Prote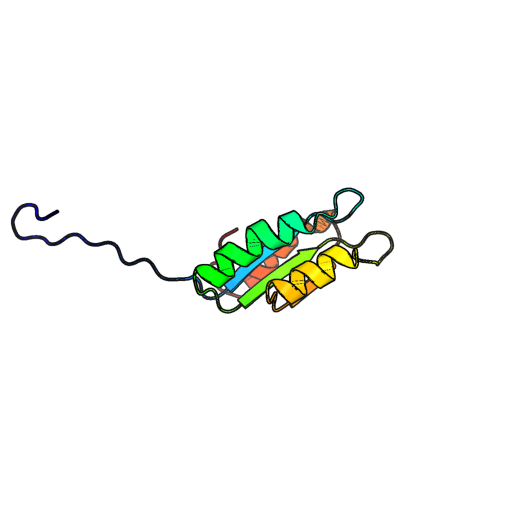in AF-D6PKL2-F1 (afdb_monomer_lite)

InterPro domains:
  IPR012131 Histidinol dehy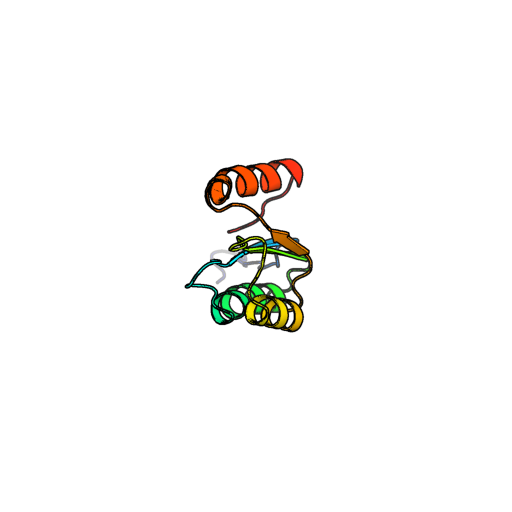drogenase [PF00815] (4-78)
  IPR012131 Histidinol dehydrogenase [PR00083] (28-54)
  IPR012131 Histidinol dehydrogenase [PR00083] (62-88)
  IPR012131 Histidinol dehydrogenase [PTHR21256] (4-78)
  IPR016161 Aldehyde/histidinol dehydrogenase [SSF53720] (4-78)

Organism: NCBI:txid743630

Radius of gyration: 16.95 Å; chains: 1; bounding box: 29×28×60 Å

Sequence (100 aa):
MKINGSTLGEKVTAIERVGIYVPGGKASYPSTVLMNAIPARTAGVKNITMVCPPINGKLDPLVLVAADLCEVDEIYKLVELMRLGLLLMAQKLLNKSIKL

Secondary structure (DSSP, 8-state):
-EETTEE--------SEEEEE---GGG--HHHHHHHHHHHHHTT-SEEEEE-PPBTTB--HHHHHHHHHTT--EEE---GGGHHHHHHHHHHHTTS----

pLDDT: mean 77.75, std 16.31, range [39.91, 94.12]

Foldseek 3Di:
DDDPNDDDDDDDAADQEAEAEAEFDPRRDLVSLCVPLVVNVVRVHDAYEYEYADDVPDGDVSNVVSCVVSVHPYYDHDHPVCVPVVVVVVCVVVVDDHDD

Structure (mmCIF, N/CA/C/O backbone):
data_AF-D6PKL2-F1
#
_entry.id   AF-D6PKL2-F1
#
loop_
_atom_site.group_PDB
_atom_site.id
_atom_site.type_symbol
_atom_site.label_atom_id
_atom_site.label_alt_id
_atom_site.label_comp_id
_atom_site.label_asym_id
_atom_site.label_entity_id
_atom_site.label_seq_id
_atom_site.pdbx_PDB_ins_code
_atom_site.Cartn_x
_atom_site.Cartn_y
_atom_site.Cartn_z
_atom_site.occupancy
_atom_site.B_iso_or_equiv
_atom_site.auth_seq_id
_atom_site.auth_comp_id
_atom_site.auth_asym_id
_atom_site.auth_atom_id
_atom_site.pdbx_PDB_model_num
ATOM 1 N N . MET A 1 1 ? -7.293 -1.292 34.922 1.00 51.00 1 MET A N 1
ATOM 2 C CA . MET A 1 1 ? -6.750 -1.315 36.300 1.00 51.00 1 MET A CA 1
ATOM 3 C C . MET A 1 1 ? -7.368 -0.131 37.040 1.00 51.00 1 MET A C 1
ATOM 5 O O . MET A 1 1 ? -7.155 0.991 36.603 1.00 51.00 1 MET A O 1
ATOM 9 N N . LYS A 1 2 ? -8.247 -0.353 38.029 1.00 47.59 2 LYS A N 1
ATOM 10 C CA . LYS A 1 2 ? -8.877 0.746 38.787 1.00 47.59 2 LYS A CA 1
ATOM 11 C C . LYS A 1 2 ? -7.944 1.156 39.921 1.00 47.59 2 LYS A C 1
ATOM 13 O O . LYS A 1 2 ? -7.578 0.309 40.727 1.00 47.59 2 LYS A O 1
ATOM 18 N N . ILE A 1 3 ? -7.598 2.436 39.984 1.00 66.12 3 ILE A N 1
ATOM 19 C CA . ILE A 1 3 ? -6.877 3.033 41.110 1.00 66.12 3 ILE A CA 1
ATOM 20 C C . ILE A 1 3 ? -7.795 4.148 41.629 1.00 66.12 3 ILE A C 1
ATOM 22 O O . ILE A 1 3 ? -8.168 5.046 40.874 1.00 66.12 3 ILE A O 1
ATOM 26 N N . ASN A 1 4 ? -8.245 4.045 42.881 1.00 70.38 4 ASN A N 1
ATOM 27 C CA . ASN A 1 4 ? -9.013 5.080 43.591 1.00 70.38 4 ASN A CA 1
ATOM 28 C C . ASN A 1 4 ? -10.255 5.638 42.855 1.00 70.38 4 ASN A C 1
ATOM 30 O O . ASN A 1 4 ? -10.410 6.846 42.716 1.00 70.38 4 ASN A O 1
ATOM 34 N N . GLY A 1 5 ? -11.148 4.776 42.354 1.00 77.62 5 G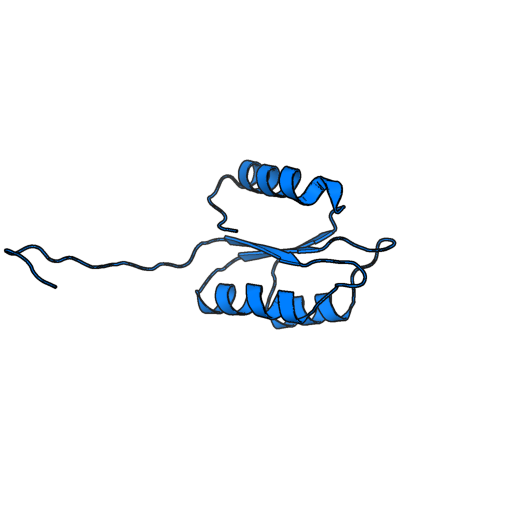LY A N 1
ATOM 35 C CA . GLY A 1 5 ? -12.431 5.203 41.759 1.00 77.62 5 GLY A CA 1
ATOM 36 C C . GLY A 1 5 ? -12.354 5.739 40.322 1.00 77.62 5 GLY A C 1
ATOM 37 O O . GLY A 1 5 ? -13.389 5.919 39.685 1.00 77.62 5 GLY A O 1
ATOM 38 N N . SER A 1 6 ? -11.151 5.908 39.771 1.00 76.56 6 SER A N 1
ATOM 39 C CA . SER A 1 6 ? -10.943 6.257 38.363 1.00 76.56 6 SER A CA 1
ATOM 40 C C . SER A 1 6 ? -10.849 5.003 37.480 1.00 76.56 6 SER A C 1
ATOM 42 O O . SER A 1 6 ? -10.297 3.973 37.882 1.00 76.56 6 SER A O 1
ATOM 44 N N . THR A 1 7 ? -11.421 5.068 36.273 1.00 82.94 7 THR A N 1
ATOM 45 C CA . THR A 1 7 ? -11.316 4.002 35.263 1.00 82.94 7 THR A CA 1
ATOM 46 C C . THR A 1 7 ? -10.389 4.476 34.153 1.00 82.94 7 THR A C 1
ATOM 48 O O . THR A 1 7 ? -10.702 5.443 33.467 1.00 82.94 7 THR A O 1
ATOM 51 N N . LEU A 1 8 ? -9.256 3.794 33.982 1.00 84.69 8 LEU A N 1
ATOM 52 C CA . LEU A 1 8 ? -8.332 4.017 32.873 1.00 84.69 8 LEU A CA 1
ATOM 53 C C . LEU A 1 8 ? -8.619 2.997 31.765 1.00 84.69 8 LEU A C 1
ATOM 55 O O . LEU A 1 8 ? -8.737 1.800 32.047 1.00 84.69 8 LEU A O 1
ATOM 59 N N . GLY A 1 9 ? -8.713 3.465 30.525 1.00 87.06 9 GLY A N 1
ATOM 60 C CA . GLY A 1 9 ? -8.884 2.633 29.340 1.00 87.06 9 GLY A CA 1
ATOM 61 C C . GLY A 1 9 ? -8.177 3.256 28.143 1.00 87.06 9 GLY A C 1
ATOM 62 O O . GLY A 1 9 ? -7.989 4.470 28.091 1.00 87.06 9 GLY A O 1
ATOM 63 N N . GLU A 1 10 ? -7.788 2.416 27.192 1.00 88.50 10 GLU A N 1
ATOM 64 C CA . GLU A 1 10 ? -7.208 2.837 25.922 1.00 88.50 10 GLU A CA 1
ATOM 65 C C . GLU A 1 10 ? -8.221 2.581 24.807 1.00 88.50 10 GLU A C 1
ATOM 67 O O . GLU A 1 10 ? -8.826 1.510 24.733 1.00 88.50 10 GLU A O 1
ATOM 72 N N . LYS A 1 11 ? -8.424 3.577 23.944 1.00 88.56 11 LYS A N 1
ATOM 73 C CA . LYS A 1 11 ? -9.246 3.444 22.743 1.00 88.56 11 LYS A CA 1
ATOM 74 C C . LYS A 1 11 ? -8.329 3.481 21.528 1.00 88.56 11 LYS A C 1
ATOM 76 O O . LYS A 1 11 ? -7.845 4.547 21.158 1.00 88.56 11 LYS A O 1
ATOM 81 N N . VAL A 1 12 ? -8.130 2.326 20.901 1.00 87.44 12 VAL A N 1
ATOM 82 C CA . VAL A 1 12 ? -7.383 2.210 19.645 1.00 87.44 12 VAL A CA 1
ATOM 83 C C . VAL A 1 12 ? -8.355 2.336 18.477 1.00 87.44 12 VAL A C 1
ATOM 85 O O . VAL A 1 12 ? -9.377 1.655 18.424 1.00 87.44 12 VAL A O 1
ATOM 88 N N . THR A 1 13 ? -8.046 3.229 17.542 1.00 90.12 13 THR A N 1
ATOM 89 C CA . THR A 1 13 ? -8.824 3.452 16.320 1.00 90.12 13 THR A CA 1
ATOM 90 C C . THR A 1 13 ? -7.896 3.557 15.127 1.00 90.12 13 THR A C 1
ATOM 92 O O . THR A 1 13 ? -6.827 4.161 15.227 1.00 90.12 13 THR A O 1
ATOM 95 N N . ALA A 1 14 ? -8.332 3.010 13.996 1.00 87.81 14 ALA A N 1
ATOM 96 C CA . ALA A 1 14 ? -7.616 3.109 12.735 1.00 87.81 14 ALA A CA 1
ATOM 97 C C . ALA A 1 14 ? -7.416 4.567 12.303 1.00 87.81 14 ALA A C 1
ATOM 99 O O . ALA A 1 14 ? -8.245 5.438 12.584 1.00 87.81 14 ALA A O 1
ATOM 100 N N . ILE A 1 15 ? -6.340 4.815 11.563 1.00 87.94 15 ILE A N 1
ATOM 101 C CA . ILE A 1 15 ? -6.136 6.090 10.874 1.00 87.94 15 ILE A CA 1
ATOM 102 C C . ILE A 1 15 ? -6.980 6.088 9.591 1.00 87.94 15 ILE A C 1
ATOM 104 O O . ILE A 1 15 ? -7.206 5.045 8.983 1.00 87.94 15 ILE A O 1
ATOM 108 N N . GLU A 1 16 ? -7.450 7.257 9.157 1.00 86.94 16 GLU A N 1
ATOM 109 C CA . GLU A 1 16 ? -8.258 7.377 7.935 1.00 86.94 16 GLU A CA 1
ATOM 110 C C . GLU A 1 16 ? -7.472 7.043 6.654 1.00 86.94 16 GLU A C 1
ATOM 112 O O . GLU A 1 16 ? -8.032 6.448 5.725 1.00 86.94 16 GLU A O 1
ATOM 117 N N . ARG A 1 17 ? -6.194 7.450 6.596 1.00 85.06 17 ARG A N 1
ATOM 118 C CA . ARG A 1 17 ? -5.300 7.283 5.442 1.00 85.06 17 ARG A CA 1
ATOM 119 C C . ARG A 1 17 ? -3.866 6.973 5.870 1.00 85.06 17 ARG A C 1
ATOM 121 O O . ARG A 1 17 ? -3.391 7.544 6.852 1.00 85.06 17 ARG A O 1
ATOM 128 N N . VAL A 1 18 ? -3.169 6.140 5.1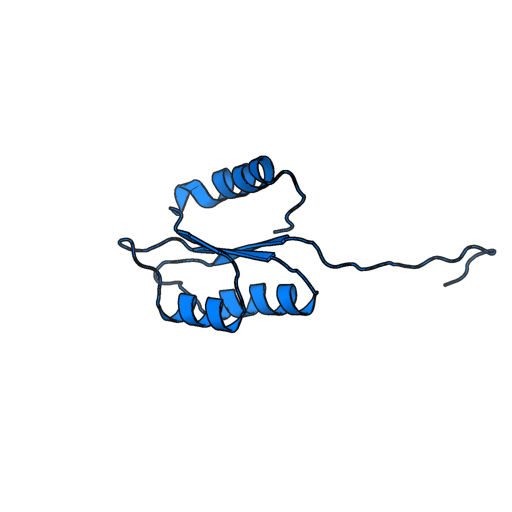02 1.00 86.06 18 VAL A N 1
ATOM 129 C CA . VAL A 1 18 ? -1.744 5.830 5.289 1.00 86.06 18 VAL A CA 1
ATOM 130 C C . VAL A 1 18 ? -0.991 5.940 3.965 1.00 86.06 18 VAL A C 1
ATOM 132 O O . VAL A 1 18 ? -1.535 5.627 2.908 1.00 86.06 18 VAL A O 1
ATOM 135 N N . GLY A 1 19 ? 0.259 6.393 4.031 1.00 86.06 19 GLY A N 1
ATOM 136 C CA . GLY A 1 19 ? 1.178 6.406 2.899 1.00 86.06 19 GLY A CA 1
ATOM 137 C C . GLY A 1 19 ? 2.265 5.361 3.109 1.00 86.06 19 GLY A C 1
ATOM 138 O O . GLY A 1 19 ? 2.973 5.431 4.108 1.00 86.06 19 GLY A O 1
ATOM 139 N N . ILE A 1 20 ? 2.411 4.419 2.181 1.00 85.06 20 ILE A N 1
ATOM 140 C CA . ILE A 1 20 ? 3.450 3.388 2.210 1.00 85.06 20 ILE A CA 1
ATOM 141 C C . ILE A 1 20 ? 4.475 3.661 1.110 1.00 85.06 20 ILE A C 1
ATOM 143 O O . ILE A 1 20 ? 4.131 4.018 -0.018 1.00 85.06 20 ILE A O 1
ATOM 147 N N . TYR A 1 21 ? 5.754 3.502 1.429 1.00 85.50 21 TYR A N 1
ATOM 148 C CA . TYR A 1 21 ? 6.831 3.623 0.452 1.00 85.50 21 TYR A CA 1
ATOM 149 C C . TYR A 1 21 ? 7.389 2.241 0.132 1.00 85.50 21 TYR A C 1
ATOM 151 O O . TYR A 1 21 ? 7.766 1.488 1.031 1.00 85.50 21 TYR A O 1
ATOM 159 N N . VAL A 1 22 ? 7.484 1.938 -1.158 1.00 84.75 22 VAL A N 1
ATOM 160 C CA . VAL A 1 22 ? 8.049 0.689 -1.659 1.00 84.75 22 VAL A CA 1
ATOM 161 C C . VAL A 1 22 ? 9.273 1.035 -2.498 1.00 84.75 22 VAL A C 1
ATOM 163 O O . VAL A 1 22 ? 9.151 1.821 -3.439 1.00 84.75 22 VAL A O 1
ATOM 166 N N . PRO A 1 23 ? 10.459 0.491 -2.170 1.00 81.81 23 PRO A N 1
ATOM 167 C CA . PRO A 1 23 ? 11.639 0.682 -2.995 1.00 81.81 23 PRO A CA 1
ATOM 168 C C . PRO A 1 23 ? 11.378 0.166 -4.410 1.00 81.81 23 PRO A C 1
ATOM 170 O O . PRO A 1 23 ? 10.890 -0.947 -4.599 1.00 81.81 23 PRO A O 1
ATOM 173 N N . GLY A 1 24 ? 11.713 0.986 -5.398 1.00 76.31 24 GLY A N 1
ATOM 174 C CA . GLY A 1 24 ? 11.835 0.554 -6.784 1.00 76.31 24 GLY A CA 1
ATOM 175 C C . GLY A 1 24 ? 13.266 0.107 -7.057 1.00 76.31 24 GLY A C 1
ATOM 176 O O . GLY A 1 24 ? 14.107 0.052 -6.157 1.00 76.31 24 GLY A O 1
ATOM 177 N N . GLY A 1 25 ? 13.602 -0.192 -8.308 1.00 72.81 25 GLY A N 1
ATOM 178 C CA . GLY A 1 25 ? 14.969 -0.613 -8.622 1.00 72.81 25 GLY A CA 1
ATOM 179 C C . GLY A 1 25 ? 15.136 -2.127 -8.724 1.00 72.81 25 GLY A C 1
ATOM 180 O O . GLY A 1 25 ? 14.179 -2.898 -8.796 1.00 72.81 25 GLY A O 1
ATOM 181 N N . LYS A 1 26 ? 16.399 -2.547 -8.632 1.00 65.94 26 LYS A N 1
ATOM 182 C CA . LYS A 1 26 ? 16.787 -3.945 -8.385 1.00 65.94 26 LYS A CA 1
ATOM 183 C C . LYS A 1 26 ? 16.273 -4.479 -7.036 1.00 65.94 26 LYS A C 1
ATOM 185 O O . LYS A 1 26 ? 16.360 -5.674 -6.795 1.00 65.94 26 LYS A O 1
ATOM 190 N N . ALA A 1 27 ? 15.768 -3.594 -6.176 1.00 68.56 27 ALA A N 1
ATOM 191 C CA . ALA A 1 27 ? 15.197 -3.888 -4.867 1.00 68.56 27 ALA A CA 1
ATOM 192 C C . ALA A 1 27 ? 13.659 -3.767 -4.858 1.00 68.56 27 ALA A C 1
ATOM 194 O O . ALA A 1 27 ? 13.071 -3.488 -3.817 1.00 68.56 27 ALA A O 1
ATOM 195 N N . SER A 1 28 ? 13.007 -3.941 -6.014 1.00 77.50 28 SER A N 1
ATOM 196 C CA . SER A 1 28 ? 11.544 -3.991 -6.092 1.00 77.50 28 SER A CA 1
ATOM 197 C C . SER A 1 28 ? 11.052 -5.271 -5.420 1.00 77.50 28 SER A C 1
ATOM 199 O O . SER A 1 28 ? 11.121 -6.352 -5.999 1.00 77.50 28 SER A O 1
ATOM 201 N N . TYR A 1 29 ? 10.601 -5.156 -4.172 1.00 84.38 29 TYR A N 1
ATOM 202 C CA . TYR A 1 29 ? 10.180 -6.296 -3.366 1.00 84.38 29 TYR A CA 1
ATOM 203 C C . TYR A 1 29 ? 8.659 -6.296 -3.180 1.00 84.38 29 TYR A C 1
ATOM 205 O O . TYR A 1 29 ? 8.135 -5.491 -2.404 1.00 84.38 29 TYR A O 1
ATOM 213 N N . PRO A 1 30 ? 7.933 -7.237 -3.812 1.00 87.31 30 PRO A N 1
ATOM 214 C CA . PRO A 1 30 ? 6.507 -7.433 -3.558 1.00 87.31 30 PRO A CA 1
ATOM 215 C C . PRO A 1 30 ? 6.216 -7.672 -2.070 1.00 87.31 30 PRO A C 1
ATOM 217 O O . PRO A 1 30 ? 5.209 -7.209 -1.547 1.00 87.31 30 PRO A O 1
ATOM 220 N N . SER A 1 31 ? 7.143 -8.316 -1.353 1.00 90.56 31 SER A N 1
ATOM 221 C CA . SER A 1 31 ? 7.040 -8.541 0.091 1.00 90.56 31 SER A CA 1
ATOM 222 C C . SER A 1 31 ? 6.947 -7.247 0.903 1.00 90.56 31 SER A C 1
ATOM 224 O O . SER A 1 31 ? 6.216 -7.218 1.889 1.00 90.56 31 SER A O 1
ATOM 226 N N . THR A 1 32 ? 7.614 -6.163 0.491 1.00 90.31 32 THR A N 1
ATOM 227 C CA . THR A 1 32 ? 7.500 -4.860 1.165 1.00 90.31 32 THR A CA 1
ATOM 228 C C . THR A 1 32 ? 6.096 -4.283 1.021 1.00 90.31 32 THR A C 1
ATOM 230 O O . THR A 1 32 ? 5.590 -3.690 1.972 1.00 90.31 32 THR A O 1
ATOM 233 N N . VAL A 1 33 ? 5.433 -4.498 -0.119 1.00 91.88 33 VAL A N 1
ATOM 234 C CA . VAL A 1 33 ? 4.027 -4.111 -0.302 1.00 91.88 33 VAL A CA 1
ATOM 235 C C . VAL A 1 33 ? 3.154 -4.871 0.693 1.00 91.88 33 VAL A C 1
ATOM 237 O O . VAL A 1 33 ? 2.421 -4.252 1.460 1.00 91.88 33 VAL A O 1
ATOM 240 N N . LEU A 1 34 ? 3.294 -6.200 0.741 1.00 92.31 34 LEU A N 1
ATOM 241 C CA . LEU A 1 34 ? 2.514 -7.063 1.632 1.00 92.31 34 LEU A CA 1
ATOM 242 C C . LEU A 1 34 ? 2.706 -6.672 3.105 1.00 92.31 34 LEU A C 1
ATOM 244 O O . LEU A 1 34 ? 1.735 -6.483 3.834 1.00 92.31 34 LEU A O 1
ATOM 248 N N . MET A 1 35 ? 3.958 -6.495 3.535 1.00 93.69 35 MET A N 1
ATOM 249 C CA . MET A 1 35 ? 4.295 -6.177 4.926 1.00 93.69 35 MET A CA 1
ATOM 250 C C . MET A 1 35 ? 3.754 -4.824 5.395 1.00 93.69 35 MET A C 1
ATOM 252 O O . MET A 1 35 ? 3.514 -4.668 6.587 1.00 93.69 35 MET A O 1
ATOM 256 N N . ASN A 1 36 ? 3.555 -3.858 4.495 1.00 91.25 36 ASN A N 1
ATOM 257 C CA . ASN A 1 36 ? 3.033 -2.540 4.863 1.00 91.25 36 ASN A CA 1
ATOM 258 C C . ASN A 1 36 ? 1.514 -2.434 4.673 1.00 91.25 36 ASN A C 1
ATOM 260 O O . ASN A 1 36 ? 0.820 -1.870 5.519 1.00 91.25 36 ASN A O 1
ATOM 264 N N . ALA A 1 37 ? 0.981 -2.984 3.582 1.00 92.19 37 ALA A N 1
ATOM 265 C CA . ALA A 1 37 ? -0.426 -2.834 3.234 1.00 92.19 37 ALA A CA 1
ATOM 266 C C . ALA A 1 37 ? -1.342 -3.777 4.032 1.00 92.19 37 ALA A C 1
ATOM 268 O O . ALA A 1 37 ? -2.400 -3.344 4.487 1.00 92.19 37 ALA A O 1
ATOM 269 N N . ILE A 1 38 ? -0.930 -5.029 4.286 1.00 94.12 38 ILE A N 1
ATOM 270 C CA . ILE A 1 38 ? -1.760 -6.000 5.023 1.00 94.12 38 ILE A CA 1
ATOM 271 C C . ILE A 1 38 ? -2.071 -5.514 6.449 1.00 94.12 38 ILE A C 1
ATOM 273 O O . ILE A 1 38 ? -3.248 -5.529 6.826 1.00 94.12 38 ILE A O 1
ATOM 277 N N . PRO A 1 39 ? -1.098 -5.033 7.254 1.00 92.62 39 PRO A N 1
ATOM 278 C CA . PRO A 1 39 ? -1.404 -4.517 8.587 1.00 92.62 39 PRO A CA 1
ATOM 279 C C . PRO A 1 39 ? -2.285 -3.271 8.544 1.00 92.62 39 PRO A C 1
ATOM 281 O O . PRO A 1 39 ? -3.188 -3.146 9.364 1.00 92.62 39 PRO A O 1
ATOM 284 N N . ALA A 1 40 ? -2.068 -2.371 7.579 1.00 91.19 40 ALA A N 1
ATOM 285 C CA . ALA A 1 40 ? -2.892 -1.177 7.420 1.00 91.19 40 ALA A CA 1
ATOM 286 C C . ALA A 1 40 ? -4.353 -1.531 7.115 1.00 91.19 40 ALA A C 1
ATOM 288 O O . ALA A 1 40 ? -5.266 -1.012 7.763 1.00 91.19 40 ALA A O 1
ATOM 289 N N . ARG A 1 41 ? -4.581 -2.459 6.180 1.00 91.81 41 ARG A N 1
ATOM 290 C CA . ARG A 1 41 ? -5.931 -2.904 5.827 1.00 91.81 41 ARG A CA 1
ATOM 291 C C . ARG A 1 41 ? -6.587 -3.656 6.986 1.00 91.81 41 ARG A C 1
ATOM 293 O O . ARG A 1 41 ? -7.721 -3.349 7.342 1.00 91.81 41 ARG A O 1
ATOM 300 N N . THR A 1 42 ? -5.844 -4.539 7.658 1.00 93.44 42 THR A N 1
ATOM 301 C CA . THR A 1 42 ? -6.318 -5.279 8.848 1.00 93.44 42 THR A CA 1
ATOM 302 C C . THR A 1 42 ? -6.655 -4.342 10.011 1.00 93.44 42 THR A C 1
ATOM 304 O O . THR A 1 42 ? -7.621 -4.570 10.734 1.00 93.44 42 THR A O 1
ATOM 307 N N . ALA A 1 43 ? -5.903 -3.250 10.175 1.00 91.31 43 ALA A N 1
ATOM 308 C CA . ALA A 1 43 ? -6.175 -2.223 11.175 1.00 91.31 43 ALA A CA 1
ATOM 309 C C . ALA A 1 43 ? -7.436 -1.394 10.869 1.00 91.31 43 ALA A C 1
ATOM 311 O O . ALA A 1 43 ? -7.862 -0.631 11.731 1.00 91.31 43 ALA A O 1
ATOM 312 N N . GLY A 1 44 ? -8.040 -1.529 9.683 1.00 91.25 44 GLY A N 1
ATOM 313 C CA . GLY A 1 44 ? -9.240 -0.795 9.274 1.00 91.25 44 GLY A CA 1
ATOM 314 C C . GLY A 1 44 ? -8.954 0.554 8.612 1.00 91.25 44 GLY A C 1
ATOM 315 O O . GLY A 1 44 ? -9.840 1.412 8.560 1.00 91.25 44 GLY A O 1
ATOM 316 N N . VAL A 1 45 ? -7.730 0.773 8.120 1.00 92.62 45 VAL A N 1
ATOM 317 C CA . VAL A 1 45 ? -7.411 1.962 7.321 1.00 92.62 45 VAL A CA 1
ATOM 318 C C . VAL A 1 45 ? -8.204 1.906 6.019 1.00 92.62 45 VAL A C 1
ATOM 320 O O . VAL A 1 45 ? -8.251 0.873 5.353 1.00 92.62 45 VAL A O 1
ATOM 323 N N . LYS A 1 46 ? -8.847 3.022 5.659 1.00 88.88 46 LYS A N 1
ATOM 324 C CA . LYS A 1 46 ? -9.715 3.089 4.475 1.00 88.88 46 LYS A CA 1
ATOM 325 C C . LYS A 1 46 ? -8.953 3.403 3.198 1.00 88.88 46 LYS A C 1
ATOM 327 O O . LYS A 1 46 ? -9.316 2.853 2.173 1.00 88.88 46 LYS A O 1
ATOM 332 N N . ASN A 1 47 ? -7.930 4.255 3.275 1.00 89.69 47 ASN A N 1
ATOM 333 C CA . ASN A 1 47 ? -7.174 4.689 2.101 1.00 89.69 47 ASN A CA 1
ATOM 334 C C . ASN A 1 47 ? -5.682 4.399 2.289 1.00 89.69 47 ASN A C 1
ATOM 336 O O . ASN A 1 47 ? -5.059 4.930 3.214 1.00 89.69 47 ASN A O 1
ATOM 340 N N . ILE A 1 48 ? -5.117 3.585 1.410 1.00 90.25 48 ILE A N 1
ATOM 341 C CA . ILE A 1 48 ? -3.707 3.217 1.381 1.00 90.25 48 ILE A CA 1
ATOM 342 C C . ILE A 1 48 ? -3.110 3.761 0.088 1.00 90.25 48 ILE A C 1
ATOM 344 O O . ILE A 1 48 ? -3.436 3.312 -1.007 1.00 90.25 48 ILE A O 1
ATOM 348 N N . THR A 1 49 ? -2.201 4.718 0.224 1.00 89.94 49 THR A N 1
ATOM 349 C CA . THR A 1 49 ? -1.477 5.307 -0.900 1.00 89.94 49 THR A CA 1
ATOM 350 C C . THR A 1 49 ? -0.068 4.732 -0.945 1.00 89.94 49 THR A C 1
ATOM 352 O O . THR A 1 49 ? 0.667 4.820 0.035 1.00 89.94 49 THR A O 1
ATOM 355 N N . MET A 1 50 ? 0.349 4.186 -2.082 1.00 86.75 50 MET A N 1
ATOM 356 C CA . MET A 1 50 ? 1.701 3.685 -2.305 1.00 86.75 50 MET A CA 1
ATOM 3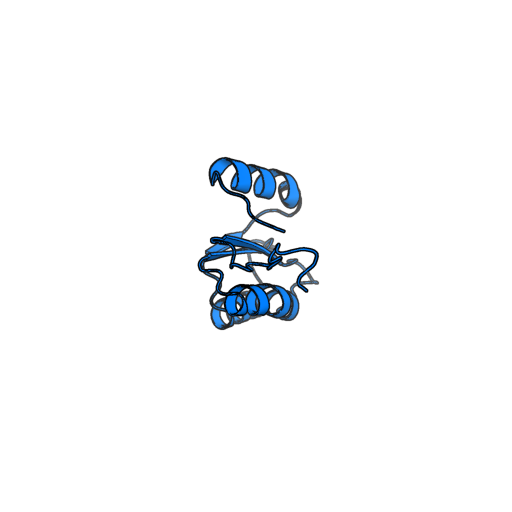57 C C . MET A 1 50 ? 2.528 4.657 -3.143 1.00 86.75 50 MET A C 1
ATOM 359 O O . MET A 1 50 ? 2.089 5.158 -4.175 1.00 86.75 50 MET A O 1
ATOM 363 N N . VAL A 1 51 ? 3.777 4.866 -2.742 1.00 86.19 51 VAL A N 1
ATOM 364 C CA . VAL A 1 51 ? 4.795 5.531 -3.557 1.00 86.19 51 VAL A CA 1
ATOM 365 C C . VAL A 1 51 ? 5.829 4.499 -3.972 1.00 86.19 51 VAL A C 1
ATOM 367 O O . VAL A 1 51 ? 6.435 3.861 -3.112 1.00 86.19 51 VAL A O 1
ATOM 370 N N . CYS A 1 52 ? 6.051 4.359 -5.279 1.00 84.44 52 CYS A N 1
ATOM 371 C CA . CYS A 1 52 ? 7.086 3.481 -5.815 1.00 84.44 52 CYS A CA 1
ATOM 372 C C . CYS A 1 52 ? 7.856 4.186 -6.945 1.00 84.44 52 CYS A C 1
ATOM 374 O O . CYS A 1 52 ? 7.238 4.662 -7.906 1.00 84.44 52 CYS A O 1
ATOM 376 N N . PRO A 1 53 ? 9.190 4.301 -6.846 1.00 83.69 53 PRO A N 1
ATOM 377 C CA . PRO A 1 53 ? 9.994 4.948 -7.864 1.00 83.69 53 PRO A CA 1
ATOM 378 C C . PRO A 1 53 ? 10.156 4.053 -9.102 1.00 83.69 53 PRO A C 1
ATOM 380 O O . PRO A 1 53 ? 10.599 2.909 -8.989 1.00 83.69 53 PRO A O 1
ATOM 383 N N . PRO A 1 54 ? 9.818 4.543 -10.309 1.00 82.19 54 PRO A N 1
ATOM 384 C CA . PRO A 1 54 ? 9.978 3.760 -11.526 1.00 82.19 54 PRO A CA 1
ATOM 385 C C . PRO A 1 54 ? 11.444 3.703 -11.975 1.00 82.19 54 PRO A C 1
ATOM 387 O O . PRO A 1 54 ? 12.152 4.709 -11.952 1.00 82.19 54 PRO A O 1
ATOM 390 N N . ILE A 1 55 ? 11.879 2.554 -12.493 1.00 79.56 55 ILE A N 1
ATOM 391 C CA . ILE A 1 55 ? 13.146 2.431 -13.230 1.00 79.56 55 ILE A CA 1
ATOM 392 C C . ILE A 1 55 ? 12.829 2.540 -14.712 1.00 79.56 55 ILE A C 1
ATOM 394 O O . ILE A 1 55 ? 11.958 1.823 -15.204 1.00 79.56 55 ILE A O 1
ATOM 398 N N . ASN A 1 56 ? 13.533 3.400 -15.448 1.00 77.94 56 ASN A N 1
ATOM 399 C CA . ASN A 1 56 ? 13.293 3.588 -16.886 1.00 77.94 56 ASN A CA 1
ATOM 400 C C . ASN A 1 56 ? 11.805 3.863 -17.201 1.00 77.94 56 ASN A C 1
ATOM 402 O O . ASN A 1 56 ? 11.270 3.404 -18.209 1.00 77.94 56 ASN A O 1
ATOM 406 N N . GLY A 1 57 ? 11.111 4.557 -16.290 1.00 76.12 57 GLY A N 1
ATOM 407 C CA . GLY A 1 57 ? 9.686 4.876 -16.409 1.00 76.12 57 GLY A CA 1
ATOM 408 C C . GLY A 1 57 ? 8.718 3.720 -16.120 1.00 76.12 57 GLY A C 1
ATOM 409 O O . GLY A 1 57 ? 7.507 3.924 -16.215 1.00 76.12 57 GLY A O 1
ATOM 410 N N . LYS A 1 58 ? 9.206 2.531 -15.738 1.00 82.69 58 LYS A N 1
ATOM 411 C CA . LYS A 1 58 ? 8.382 1.347 -15.457 1.00 82.69 58 LYS A CA 1
ATOM 412 C C . LYS A 1 58 ? 8.463 0.920 -13.991 1.00 82.69 58 LYS A C 1
ATOM 414 O O . LYS A 1 58 ? 9.511 1.012 -13.356 1.00 82.69 58 LYS A O 1
ATOM 419 N N . LEU A 1 59 ? 7.328 0.452 -13.479 1.00 84.44 59 LEU A N 1
ATOM 420 C CA . LEU A 1 59 ? 7.235 -0.257 -12.205 1.00 84.44 59 LEU A CA 1
ATOM 421 C C . LEU A 1 59 ? 7.330 -1.760 -12.458 1.00 84.44 59 LEU A C 1
ATOM 423 O O . LEU A 1 59 ? 6.950 -2.230 -13.533 1.00 84.44 59 LEU A O 1
ATOM 427 N N . ASP A 1 60 ? 7.824 -2.494 -11.468 1.00 86.56 60 ASP A N 1
ATOM 428 C CA . ASP A 1 60 ? 7.830 -3.952 -11.509 1.00 86.56 60 ASP A CA 1
ATOM 429 C C . ASP A 1 60 ? 6.378 -4.479 -11.510 1.00 86.56 60 ASP A C 1
ATOM 431 O O . ASP A 1 60 ? 5.603 -4.119 -10.614 1.00 86.56 60 ASP A O 1
ATOM 435 N N . PRO A 1 61 ? 5.979 -5.317 -12.485 1.00 89.19 61 PRO A N 1
ATOM 436 C CA . PRO A 1 61 ? 4.647 -5.911 -12.517 1.00 89.19 61 PRO A CA 1
ATOM 437 C C . PRO A 1 61 ? 4.290 -6.676 -11.239 1.00 89.19 61 PRO A C 1
ATOM 439 O O . PRO A 1 61 ? 3.140 -6.633 -10.814 1.00 89.19 61 PRO A O 1
ATOM 442 N N . LEU A 1 62 ? 5.255 -7.333 -10.589 1.00 89.94 62 LEU A N 1
ATOM 443 C CA . LEU A 1 62 ? 5.011 -8.080 -9.354 1.00 89.94 62 LEU A CA 1
ATOM 444 C C . LEU A 1 62 ? 4.638 -7.155 -8.193 1.00 89.94 62 LEU A C 1
ATOM 446 O O . LEU A 1 62 ? 3.814 -7.518 -7.357 1.00 89.94 62 LEU A O 1
ATOM 450 N N . VAL A 1 63 ? 5.208 -5.949 -8.152 1.00 90.19 63 VAL A N 1
ATOM 451 C CA . VAL A 1 63 ? 4.851 -4.929 -7.155 1.00 90.19 63 VAL A CA 1
ATOM 452 C C . VAL A 1 63 ? 3.436 -4.412 -7.401 1.00 90.19 63 VAL A C 1
ATOM 454 O O . VAL A 1 63 ? 2.695 -4.206 -6.446 1.00 90.19 63 VAL A O 1
ATOM 457 N N . LEU A 1 64 ? 3.038 -4.247 -8.666 1.00 89.69 64 LEU A N 1
ATOM 458 C CA . LEU A 1 64 ? 1.678 -3.835 -9.020 1.00 89.69 64 LEU A CA 1
ATOM 459 C C . LEU A 1 64 ? 0.643 -4.903 -8.659 1.00 89.69 64 LEU A C 1
ATOM 461 O O . LEU A 1 64 ? -0.377 -4.572 -8.068 1.00 89.69 64 LEU A O 1
ATOM 465 N N . VAL A 1 65 ? 0.927 -6.175 -8.949 1.00 93.00 65 VAL A N 1
ATOM 466 C CA . VAL A 1 65 ? 0.048 -7.291 -8.563 1.00 93.00 65 VAL A CA 1
ATOM 467 C C . VAL A 1 65 ? -0.059 -7.395 -7.044 1.00 93.00 65 VAL A C 1
ATOM 469 O O . VAL A 1 65 ? -1.152 -7.558 -6.518 1.00 93.00 65 VAL A O 1
ATOM 472 N N . ALA A 1 66 ? 1.048 -7.256 -6.312 1.00 92.56 66 ALA A N 1
ATOM 473 C CA . ALA A 1 66 ? 1.002 -7.255 -4.851 1.00 92.56 66 ALA A CA 1
ATOM 474 C C . ALA A 1 66 ? 0.218 -6.061 -4.284 1.00 92.56 66 ALA A C 1
ATOM 476 O O . ALA A 1 66 ? -0.438 -6.201 -3.256 1.00 92.56 66 ALA A O 1
ATOM 477 N N . ALA A 1 67 ? 0.277 -4.899 -4.938 1.00 92.06 67 ALA A N 1
ATOM 478 C CA . ALA A 1 67 ? -0.501 -3.729 -4.545 1.00 92.06 67 ALA A CA 1
ATOM 479 C C . ALA A 1 67 ? -2.002 -3.955 -4.769 1.00 92.06 67 ALA A C 1
ATOM 481 O O . ALA A 1 67 ? -2.788 -3.659 -3.875 1.00 92.06 67 ALA A O 1
ATOM 482 N N . ASP A 1 68 ? -2.379 -4.545 -5.903 1.00 93.81 68 ASP A N 1
ATOM 483 C CA . ASP A 1 68 ? -3.763 -4.914 -6.220 1.00 93.81 68 ASP A CA 1
ATOM 484 C C . ASP A 1 68 ? -4.316 -5.957 -5.233 1.00 93.81 68 ASP A C 1
ATOM 486 O O . ASP A 1 68 ? -5.366 -5.756 -4.629 1.00 93.81 68 ASP A O 1
ATOM 490 N N . LEU A 1 69 ? -3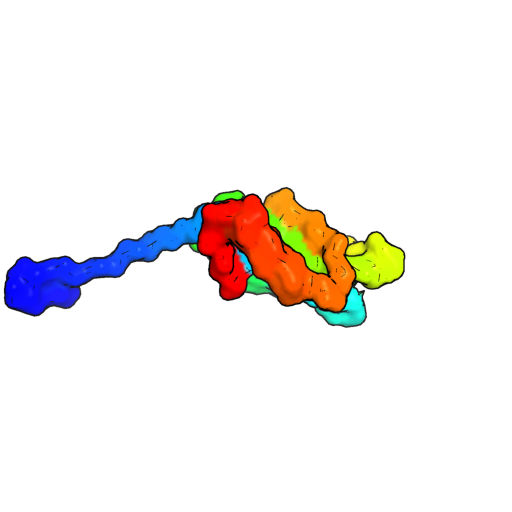.547 -7.016 -4.953 1.00 93.50 69 LEU A N 1
ATOM 491 C CA . LEU A 1 69 ? -3.914 -8.054 -3.979 1.00 93.50 69 LEU A CA 1
ATOM 492 C C . LEU A 1 69 ? -4.084 -7.521 -2.549 1.00 93.50 69 LEU A C 1
ATOM 494 O O . LEU A 1 69 ? -4.843 -8.088 -1.767 1.00 93.50 69 LEU A O 1
ATOM 498 N N . CYS A 1 70 ? -3.360 -6.460 -2.196 1.00 92.50 70 CYS A N 1
ATOM 499 C CA . CYS A 1 70 ? -3.456 -5.799 -0.895 1.00 92.50 70 CYS A CA 1
ATOM 500 C C . CYS A 1 70 ? -4.457 -4.639 -0.869 1.00 92.50 70 CYS A C 1
ATOM 502 O O . CYS A 1 70 ? -4.506 -3.911 0.127 1.00 92.50 70 CYS A O 1
ATOM 504 N N . GLU A 1 71 ? -5.222 -4.450 -1.946 1.00 93.31 71 GLU A N 1
ATOM 505 C CA . GLU A 1 71 ? -6.202 -3.377 -2.093 1.00 93.31 71 GLU A CA 1
ATOM 506 C C . GLU A 1 71 ? -5.575 -1.984 -1.923 1.00 93.31 71 GLU A C 1
ATOM 508 O O . GLU A 1 71 ? -6.137 -1.124 -1.261 1.00 93.31 71 GLU A O 1
ATOM 513 N N . VAL A 1 72 ? -4.380 -1.728 -2.450 1.00 91.19 72 VAL A N 1
ATOM 514 C CA . VAL A 1 72 ? -3.807 -0.372 -2.430 1.00 91.19 72 VAL A CA 1
ATOM 515 C C . VAL A 1 72 ? -4.645 0.547 -3.325 1.00 91.19 72 VAL A C 1
ATOM 517 O O . VAL A 1 72 ? -4.831 0.263 -4.505 1.00 91.19 72 VAL A O 1
ATOM 520 N N . ASP A 1 73 ? -5.115 1.669 -2.779 1.00 90.50 73 ASP A N 1
ATOM 521 C CA . ASP A 1 73 ? -6.074 2.554 -3.452 1.00 90.50 73 ASP A CA 1
ATOM 522 C C . ASP A 1 73 ? -5.416 3.441 -4.523 1.00 90.50 73 ASP A C 1
ATOM 524 O O . ASP A 1 73 ? -5.987 3.692 -5.583 1.00 90.50 73 ASP A O 1
ATOM 528 N N . GLU A 1 74 ? -4.201 3.930 -4.260 1.00 88.75 74 GLU A N 1
ATOM 529 C CA . GLU A 1 74 ? -3.505 4.874 -5.141 1.00 88.75 74 GLU A CA 1
ATOM 530 C C . GLU A 1 74 ? -2.013 4.554 -5.244 1.00 88.75 74 GLU A C 1
ATOM 532 O O . GLU A 1 74 ? -1.368 4.245 -4.244 1.00 88.75 74 GLU A O 1
ATOM 537 N N . ILE A 1 75 ? -1.434 4.683 -6.444 1.00 87.75 75 ILE A N 1
ATOM 538 C CA . ILE A 1 75 ? -0.003 4.443 -6.683 1.00 87.75 75 ILE A CA 1
ATOM 539 C C . ILE A 1 75 ? 0.632 5.652 -7.374 1.00 87.75 75 ILE A C 1
ATOM 541 O O . ILE A 1 75 ? 0.294 5.987 -8.510 1.00 87.75 75 ILE A O 1
ATOM 545 N N . TYR A 1 76 ? 1.624 6.260 -6.725 1.00 84.81 76 TYR A N 1
ATOM 546 C CA . TYR A 1 76 ? 2.387 7.386 -7.258 1.00 84.81 76 TYR A CA 1
ATOM 547 C C . TYR A 1 76 ? 3.782 6.962 -7.725 1.00 84.81 76 TYR A C 1
ATOM 549 O O . TYR A 1 76 ? 4.585 6.413 -6.967 1.00 84.81 76 TYR A O 1
ATOM 557 N N . LYS A 1 77 ? 4.082 7.285 -8.987 1.00 79.75 77 LYS A N 1
ATOM 558 C CA . LYS A 1 77 ? 5.399 7.116 -9.615 1.00 79.75 77 LYS A CA 1
ATOM 559 C C . LYS A 1 77 ? 6.237 8.373 -9.379 1.00 79.75 77 LYS A C 1
ATOM 561 O O . LYS A 1 77 ? 6.058 9.362 -10.084 1.00 79.75 77 LYS A O 1
ATOM 566 N N . LEU A 1 78 ? 7.130 8.346 -8.391 1.00 71.75 78 LEU A N 1
ATOM 567 C CA . LEU A 1 78 ? 7.957 9.499 -8.003 1.00 71.75 78 LEU A CA 1
ATOM 568 C C . LEU A 1 78 ? 9.445 9.195 -8.122 1.00 71.75 78 LEU A C 1
ATOM 570 O O . LEU A 1 78 ? 9.871 8.074 -7.894 1.00 71.75 78 LEU A O 1
ATOM 574 N N . VAL A 1 79 ? 10.251 10.195 -8.468 1.00 65.12 79 VAL A N 1
ATOM 575 C CA . VAL A 1 79 ? 11.705 10.025 -8.597 1.00 65.12 79 VAL A CA 1
ATOM 576 C C . VAL A 1 79 ? 12.348 9.976 -7.205 1.00 65.12 79 VAL A C 1
ATOM 578 O O . VAL A 1 79 ? 11.977 10.763 -6.334 1.00 65.12 79 VAL A O 1
ATOM 581 N N . GLU A 1 80 ? 13.329 9.088 -7.004 1.00 58.38 80 GLU A N 1
ATOM 582 C CA . GLU A 1 80 ? 13.978 8.797 -5.707 1.00 58.38 80 GLU A CA 1
ATOM 583 C C . GLU A 1 80 ? 14.423 10.059 -4.938 1.00 58.38 80 GLU A C 1
ATOM 585 O O . GLU A 1 80 ? 14.274 10.146 -3.720 1.00 58.38 80 GLU A O 1
ATOM 590 N N . LEU A 1 81 ? 14.898 11.087 -5.652 1.00 55.31 81 LEU A N 1
ATOM 591 C CA . LEU A 1 81 ? 15.386 12.342 -5.069 1.00 55.31 81 LEU A CA 1
ATOM 592 C C . LEU A 1 81 ? 14.276 13.190 -4.406 1.00 55.31 81 LEU A C 1
ATOM 594 O O . LEU A 1 81 ? 14.559 13.993 -3.522 1.00 55.31 81 LEU A O 1
ATOM 598 N N . MET A 1 82 ? 13.008 13.011 -4.795 1.00 59.41 82 MET A N 1
ATOM 599 C CA . MET A 1 82 ? 11.855 13.737 -4.233 1.00 59.41 82 MET A CA 1
ATOM 600 C C . MET A 1 82 ? 11.180 13.003 -3.059 1.00 59.41 82 MET A C 1
ATOM 602 O O . MET A 1 82 ? 10.187 13.501 -2.525 1.00 59.41 82 MET A O 1
ATOM 606 N N . ARG A 1 83 ? 11.717 11.851 -2.625 1.00 56.06 83 ARG A N 1
ATOM 607 C CA . ARG A 1 83 ? 11.093 10.926 -1.659 1.00 56.06 83 ARG A CA 1
ATOM 608 C C . ARG A 1 83 ? 10.670 11.579 -0.342 1.00 56.06 83 ARG A C 1
ATOM 610 O O . ARG A 1 83 ? 9.553 11.352 0.106 1.00 56.06 83 ARG A O 1
ATOM 617 N N . LEU A 1 84 ? 11.535 12.380 0.280 1.00 57.88 84 LEU A N 1
ATOM 618 C CA . LEU A 1 84 ? 11.227 12.997 1.578 1.00 57.88 84 LEU A CA 1
ATOM 619 C C . LEU A 1 84 ? 10.421 14.294 1.417 1.00 57.88 84 LEU A C 1
ATOM 621 O O . LEU A 1 84 ? 9.455 14.530 2.138 1.00 57.88 84 LEU A O 1
ATOM 625 N N . GLY A 1 85 ? 10.803 15.117 0.436 1.00 55.81 85 GLY A N 1
ATOM 626 C CA . GLY A 1 85 ? 10.202 16.428 0.204 1.00 55.81 85 GLY A CA 1
ATOM 627 C C . GLY A 1 85 ? 8.742 16.340 -0.224 1.00 55.81 85 GLY A C 1
ATOM 628 O O . GLY A 1 85 ? 7.913 17.063 0.318 1.00 55.81 85 GLY A O 1
ATOM 629 N N . LEU A 1 86 ? 8.402 15.426 -1.139 1.00 55.75 86 LEU A N 1
ATOM 630 C CA . LEU A 1 86 ? 7.033 15.324 -1.640 1.00 55.75 86 LEU A CA 1
ATOM 631 C C . LEU A 1 86 ? 6.107 14.555 -0.699 1.00 55.75 86 LEU A C 1
ATOM 633 O O . LEU A 1 86 ? 4.929 14.871 -0.655 1.00 55.75 86 LEU A O 1
ATOM 637 N N . LEU A 1 87 ? 6.606 13.611 0.099 1.00 56.38 87 LEU A N 1
ATOM 638 C CA . LEU A 1 87 ? 5.785 12.929 1.106 1.00 56.38 87 LEU A CA 1
ATOM 639 C C . LEU A 1 87 ? 5.349 13.905 2.215 1.00 56.38 87 LEU A C 1
ATOM 641 O O . LEU A 1 87 ? 4.183 13.928 2.605 1.00 56.38 87 LEU A O 1
ATOM 645 N N . LEU A 1 88 ? 6.264 14.787 2.637 1.00 53.94 88 LEU A N 1
ATOM 646 C CA . LEU A 1 88 ? 5.970 15.903 3.544 1.00 53.94 88 LEU A CA 1
ATOM 647 C C . LEU A 1 88 ? 5.048 16.946 2.887 1.00 53.94 88 LEU A C 1
ATOM 649 O O . LEU A 1 88 ? 4.164 17.501 3.543 1.00 53.94 88 LEU A O 1
ATOM 653 N N . MET A 1 89 ? 5.221 17.215 1.588 1.00 51.56 89 MET A N 1
ATOM 654 C CA . MET A 1 89 ? 4.362 18.149 0.851 1.00 51.56 89 MET A CA 1
ATOM 655 C C . MET A 1 89 ? 2.960 17.577 0.612 1.00 51.56 89 MET A C 1
ATOM 657 O O . MET A 1 89 ? 1.992 18.313 0.743 1.00 51.56 89 MET A O 1
ATOM 661 N N . ALA A 1 90 ? 2.834 16.275 0.347 1.00 51.41 90 ALA A N 1
ATOM 662 C CA . ALA A 1 90 ? 1.572 15.552 0.240 1.00 51.41 90 ALA A CA 1
ATOM 663 C C . ALA A 1 90 ? 0.851 15.504 1.593 1.00 51.41 90 ALA A C 1
ATOM 665 O O . ALA A 1 90 ? -0.348 15.758 1.637 1.00 51.41 90 ALA A O 1
ATOM 666 N N . GLN A 1 91 ? 1.571 15.312 2.708 1.00 54.91 91 GLN A N 1
ATOM 667 C CA . GLN A 1 91 ? 1.026 15.499 4.063 1.00 54.91 91 GLN A CA 1
ATOM 668 C C . GLN A 1 91 ? 0.451 16.910 4.267 1.00 54.91 91 GLN A C 1
ATOM 670 O O . GLN A 1 91 ? -0.643 17.057 4.813 1.00 54.91 91 GLN A O 1
ATOM 675 N N . LYS A 1 92 ? 1.159 17.950 3.802 1.00 42.03 92 LYS A N 1
ATOM 676 C CA . LYS A 1 92 ? 0.710 19.352 3.883 1.00 42.03 92 LYS A CA 1
ATOM 677 C C . LYS A 1 92 ? -0.460 19.673 2.945 1.00 42.03 92 LYS A C 1
ATOM 679 O O . LYS A 1 92 ? -1.354 20.411 3.341 1.00 42.03 92 LYS A O 1
ATOM 684 N N . LEU A 1 93 ? -0.470 19.121 1.732 1.00 44.97 93 LEU A N 1
ATOM 685 C CA . LEU A 1 93 ? -1.530 19.303 0.730 1.00 44.97 93 LEU A CA 1
ATOM 686 C C . LEU A 1 93 ? -2.811 18.529 1.084 1.00 44.97 93 LEU A C 1
ATOM 688 O O . LEU A 1 93 ? -3.899 18.981 0.744 1.00 44.97 93 LEU A O 1
ATOM 692 N N . LEU A 1 94 ? -2.700 17.406 1.805 1.00 49.66 94 LEU A N 1
ATOM 693 C CA . LEU A 1 94 ? -3.833 16.569 2.232 1.00 49.66 94 LEU A CA 1
ATOM 694 C C . LEU A 1 94 ? -4.356 16.886 3.644 1.00 49.66 94 LEU A C 1
ATOM 696 O O . LEU A 1 94 ? -5.313 16.254 4.092 1.00 49.66 94 LEU A O 1
ATOM 700 N N . ASN A 1 95 ? -3.775 17.880 4.322 1.00 39.91 95 ASN A N 1
ATOM 701 C CA . ASN A 1 95 ? -4.278 18.489 5.556 1.00 39.91 95 ASN A CA 1
ATOM 702 C C . ASN A 1 95 ? -4.663 17.489 6.671 1.00 39.91 95 ASN A C 1
ATOM 704 O O . ASN A 1 95 ? -5.669 17.696 7.345 1.00 39.91 95 ASN A O 1
ATOM 708 N N . LYS A 1 96 ? -3.919 16.382 6.853 1.00 45.59 96 LYS A N 1
ATOM 709 C CA . LYS A 1 96 ? -4.199 15.372 7.896 1.00 45.59 96 LYS A CA 1
ATOM 710 C C . LYS A 1 96 ? -2.995 14.473 8.206 1.00 45.59 96 LYS A C 1
ATOM 712 O O . LYS A 1 96 ? -2.170 14.182 7.345 1.00 45.59 96 LYS A O 1
ATOM 717 N N . SER A 1 97 ? -2.925 14.030 9.462 1.00 40.34 97 SER A N 1
ATOM 718 C CA . SER A 1 97 ? -1.840 13.246 10.067 1.00 40.34 97 SER A CA 1
ATOM 719 C C . SER A 1 97 ? -1.700 11.846 9.453 1.00 40.34 97 SER A C 1
ATOM 721 O O . SER A 1 97 ? -2.342 10.898 9.899 1.00 40.34 97 SER A O 1
ATOM 723 N N . ILE A 1 98 ? -0.843 11.707 8.443 1.00 45.44 98 ILE A N 1
ATOM 724 C CA . ILE A 1 98 ? -0.418 10.412 7.891 1.00 45.44 98 ILE A CA 1
ATOM 725 C C . ILE A 1 98 ? 0.741 9.901 8.759 1.00 45.44 98 ILE A C 1
ATOM 727 O O . ILE A 1 98 ? 1.765 10.579 8.844 1.00 45.44 98 ILE A O 1
ATOM 731 N N . LYS A 1 99 ? 0.598 8.743 9.420 1.00 48.56 99 LYS A N 1
ATOM 732 C CA . LYS A 1 99 ? 1.744 8.062 10.054 1.00 48.56 99 LYS A CA 1
ATOM 733 C C . LYS A 1 99 ? 2.528 7.289 8.990 1.00 48.56 99 LYS A C 1
ATOM 735 O O . LYS A 1 99 ? 1.911 6.677 8.121 1.00 48.56 99 LYS A O 1
ATOM 740 N N . LEU A 1 100 ? 3.854 7.399 9.070 1.00 43.88 100 LEU A N 1
ATOM 741 C CA . LEU A 1 100 ? 4.846 6.707 8.242 1.00 43.88 100 LEU A CA 1
ATOM 742 C C . LEU A 1 100 ? 5.149 5.320 8.804 1.00 43.88 100 LEU A C 1
ATOM 744 O O . LEU A 1 100 ? 5.125 5.202 10.052 1.00 43.88 100 LEU A O 1
#